Protein AF-A0AAD0NXR5-F1 (afdb_monomer_lite)

Secondary structure (DSSP, 8-state):
---GGG-TTS-HHHHHHHHHHHHHHTGGGGGGSPPPSS-HHHHS-HHHHHHHHHHHHHHHHHHHHHHHTT-----

Foldseek 3Di:
DPVVVPDPPDDLLRVLLVVLLVCLLVVVCNVPDDPDPHDSPVNDDPVSSVVSNVVSVVVSVVVVVCVVVVPDDDD

Organism: NCBI:txid2055

Structure (mmCIF, N/CA/C/O backbone):
data_AF-A0AAD0NXR5-F1
#
_entry.id   AF-A0AAD0NXR5-F1
#
loop_
_atom_site.group_PDB
_atom_site.id
_atom_site.type_symbol
_atom_site.label_atom_id
_atom_site.label_alt_id
_atom_site.label_comp_id
_atom_site.label_asym_id
_atom_site.label_entity_id
_atom_site.label_seq_id
_atom_site.pdbx_PDB_ins_code
_atom_site.Cartn_x
_atom_site.Cartn_y
_atom_site.Cartn_z
_atom_site.occupancy
_atom_site.B_iso_or_equiv
_atom_site.auth_seq_id
_atom_site.auth_comp_id
_atom_site.auth_asym_id
_atom_site.auth_atom_id
_atom_site.pdbx_PDB_model_num
ATOM 1 N N . MET A 1 1 ? -7.478 -8.561 -12.293 1.00 43.88 1 MET A N 1
ATOM 2 C CA . MET A 1 1 ? -7.725 -7.453 -11.346 1.00 43.88 1 MET A CA 1
ATOM 3 C C . MET A 1 1 ? -7.682 -8.052 -9.952 1.00 43.88 1 MET A C 1
ATOM 5 O O . MET A 1 1 ? -8.344 -9.070 -9.776 1.00 43.88 1 MET A O 1
ATOM 9 N N . PRO A 1 2 ? -6.869 -7.541 -9.015 1.00 52.62 2 PRO A N 1
ATOM 10 C CA . PRO A 1 2 ? -6.813 -8.098 -7.670 1.00 52.62 2 PRO A CA 1
ATOM 11 C C . PRO A 1 2 ? -8.069 -7.655 -6.911 1.00 52.62 2 PRO A C 1
ATOM 13 O O . PRO A 1 2 ? -8.071 -6.604 -6.298 1.00 52.62 2 PRO A O 1
ATOM 16 N N . ALA A 1 3 ? -9.154 -8.426 -6.998 1.00 66.19 3 ALA A N 1
ATOM 17 C CA . ALA A 1 3 ? -10.407 -8.162 -6.286 1.00 66.19 3 ALA A CA 1
ATOM 18 C C . ALA A 1 3 ? -10.349 -8.745 -4.863 1.00 66.19 3 ALA A C 1
ATOM 20 O O . ALA A 1 3 ? -11.179 -9.561 -4.465 1.00 66.19 3 ALA A O 1
ATOM 21 N N . TRP A 1 4 ? -9.304 -8.405 -4.107 1.00 67.81 4 TRP A N 1
ATOM 22 C CA . TRP A 1 4 ? -9.092 -8.985 -2.777 1.00 67.81 4 TRP A CA 1
ATOM 23 C C . TRP A 1 4 ? -10.206 -8.575 -1.801 1.00 67.81 4 TRP A C 1
ATOM 25 O O . TRP A 1 4 ? -10.610 -9.394 -0.979 1.00 67.81 4 TRP A O 1
ATOM 35 N N . TRP A 1 5 ? -10.775 -7.374 -1.966 1.00 64.56 5 TRP A N 1
ATOM 36 C CA . TRP A 1 5 ? -11.920 -6.868 -1.196 1.00 64.56 5 TRP A CA 1
ATOM 37 C C . TRP A 1 5 ? -13.233 -7.624 -1.474 1.00 64.56 5 TRP A C 1
ATOM 39 O O . TRP A 1 5 ? -14.152 -7.578 -0.663 1.00 64.56 5 TRP A O 1
ATOM 49 N N . GLU A 1 6 ? -13.336 -8.331 -2.605 1.00 61.06 6 GLU A N 1
ATOM 50 C CA . GLU A 1 6 ? -14.474 -9.208 -2.933 1.00 61.06 6 GLU A CA 1
ATOM 51 C C . GLU A 1 6 ? -14.279 -10.632 -2.405 1.00 61.06 6 GLU A C 1
ATOM 53 O O . GLU A 1 6 ? -15.205 -11.445 -2.414 1.00 61.06 6 GLU A O 1
ATOM 58 N N . SER A 1 7 ? -13.073 -10.954 -1.939 1.00 66.88 7 SER A N 1
ATOM 59 C CA . SER A 1 7 ? -12.747 -12.280 -1.444 1.00 66.88 7 SER A CA 1
ATOM 60 C C . SER A 1 7 ? -12.964 -12.355 0.069 1.00 66.88 7 SER A C 1
ATOM 62 O O . SER A 1 7 ? -12.465 -11.532 0.831 1.00 66.88 7 SER A O 1
ATOM 64 N N . GLN A 1 8 ? -13.680 -13.380 0.531 1.00 70.31 8 GLN A N 1
ATOM 65 C CA . GLN A 1 8 ? -13.923 -13.606 1.963 1.00 70.31 8 GLN A CA 1
ATOM 66 C C . GLN A 1 8 ? -12.713 -14.219 2.698 1.00 70.31 8 GLN A C 1
ATOM 68 O O . GLN A 1 8 ? -12.861 -14.741 3.799 1.00 70.31 8 GLN A O 1
ATOM 73 N N . TYR A 1 9 ? -11.526 -14.205 2.081 1.00 81.75 9 TYR A N 1
ATOM 74 C CA . TYR A 1 9 ? -10.333 -14.888 2.590 1.00 81.75 9 TYR A CA 1
ATOM 75 C C . TYR A 1 9 ? -9.451 -14.022 3.488 1.00 81.75 9 TYR A C 1
ATOM 77 O O . TYR A 1 9 ? -8.554 -14.563 4.125 1.00 81.75 9 TYR A O 1
ATOM 85 N N . PHE A 1 10 ? -9.697 -12.712 3.547 1.00 84.00 10 PHE A N 1
ATOM 86 C CA . PHE A 1 10 ? -8.882 -11.786 4.325 1.00 84.00 10 PHE A CA 1
ATOM 87 C C . PHE A 1 10 ? -9.611 -11.337 5.585 1.00 84.00 10 PHE A C 1
ATOM 89 O O . PHE A 1 10 ? -10.776 -10.936 5.549 1.00 84.00 10 PHE A O 1
ATOM 96 N N . THR A 1 11 ? -8.897 -11.365 6.699 1.00 90.19 11 THR A N 1
ATOM 97 C CA . THR A 1 11 ? -9.306 -10.747 7.959 1.00 90.19 11 THR A CA 1
ATOM 98 C C . THR A 1 11 ? -9.369 -9.225 7.828 1.00 90.19 11 THR A C 1
ATOM 100 O O . THR A 1 11 ? -8.754 -8.639 6.938 1.00 90.19 11 THR A O 1
ATOM 103 N N . SER A 1 12 ? -10.072 -8.554 8.742 1.00 88.75 12 SER A N 1
ATOM 104 C CA . SER A 1 12 ? -10.132 -7.085 8.764 1.00 88.75 12 SER A CA 1
ATOM 105 C C . SER A 1 12 ? -8.743 -6.437 8.857 1.00 88.75 12 SER A C 1
ATOM 107 O O . SER A 1 12 ? -8.518 -5.387 8.263 1.00 88.75 12 SER A O 1
ATOM 109 N N . GLU A 1 13 ? -7.807 -7.083 9.560 1.00 91.81 13 GLU A N 1
ATOM 110 C CA . GLU A 1 13 ? -6.417 -6.631 9.683 1.00 91.81 13 GLU A CA 1
ATOM 111 C C . GLU A 1 13 ? -5.680 -6.707 8.336 1.00 91.81 13 GLU A C 1
ATOM 113 O O . GLU A 1 13 ? -5.071 -5.732 7.896 1.00 91.81 13 GLU A O 1
ATOM 118 N N . GLU A 1 14 ? -5.787 -7.837 7.632 1.00 92.44 14 GLU A N 1
ATOM 119 C CA . GLU A 1 14 ? -5.167 -8.023 6.313 1.00 92.44 14 GLU A CA 1
ATOM 120 C C . GLU A 1 14 ? -5.770 -7.083 5.268 1.00 92.44 14 GLU A C 1
ATOM 122 O O . GLU A 1 14 ? -5.046 -6.491 4.468 1.00 92.44 14 GLU A O 1
ATOM 127 N N . GLN A 1 15 ? -7.088 -6.894 5.301 1.00 91.06 15 GLN A N 1
ATOM 128 C CA . GLN A 1 15 ? -7.767 -5.963 4.409 1.00 91.06 15 GLN A CA 1
ATOM 129 C C . GLN A 1 15 ? -7.330 -4.507 4.654 1.00 91.06 15 GLN A C 1
ATOM 131 O O . GLN A 1 15 ? -7.119 -3.752 3.701 1.00 91.06 15 GLN A O 1
ATOM 136 N N . ALA A 1 16 ? -7.134 -4.106 5.914 1.00 92.62 16 ALA A N 1
ATOM 137 C CA . ALA A 1 16 ? -6.600 -2.789 6.255 1.00 92.62 16 AL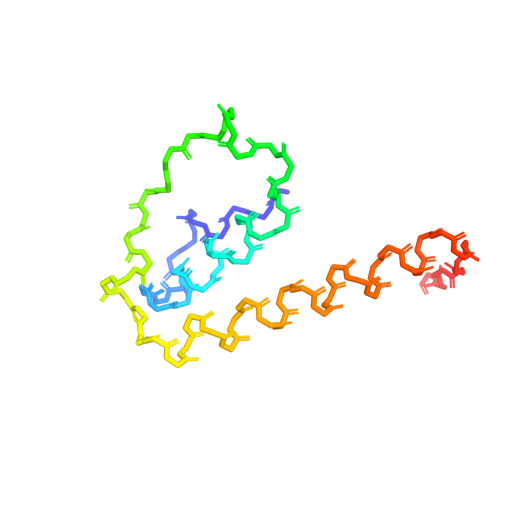A A CA 1
ATOM 138 C C . ALA A 1 16 ? -5.144 -2.620 5.795 1.00 92.62 16 ALA A C 1
ATOM 140 O O . ALA A 1 16 ? -4.790 -1.579 5.239 1.00 92.62 16 ALA A O 1
ATOM 141 N N . ALA A 1 17 ? -4.311 -3.653 5.951 1.00 94.44 17 ALA A N 1
ATOM 142 C CA . ALA A 1 17 ? -2.934 -3.638 5.462 1.00 94.44 17 ALA A CA 1
ATOM 143 C C . ALA A 1 17 ? -2.865 -3.514 3.928 1.00 94.44 17 ALA A C 1
ATOM 145 O O . ALA A 1 17 ? -2.072 -2.728 3.409 1.00 94.44 17 ALA A O 1
ATOM 146 N N . LEU A 1 18 ? -3.720 -4.238 3.198 1.00 92.50 18 LEU A N 1
ATOM 147 C CA . LEU A 1 18 ? -3.820 -4.145 1.737 1.00 92.50 18 LEU A CA 1
ATOM 148 C C . LEU A 1 18 ? -4.317 -2.766 1.286 1.00 92.50 18 LEU A C 1
ATOM 150 O O . LEU A 1 18 ? -3.734 -2.178 0.377 1.00 92.50 18 LEU A O 1
ATOM 154 N N . THR A 1 19 ? -5.325 -2.218 1.971 1.00 91.75 19 THR A N 1
ATOM 155 C CA . THR A 1 19 ? -5.825 -0.853 1.735 1.00 91.75 19 THR A CA 1
ATOM 156 C C . THR A 1 19 ? -4.703 0.174 1.871 1.00 91.75 19 THR A C 1
ATOM 158 O O . THR A 1 19 ? -4.485 0.986 0.971 1.00 91.75 19 THR A O 1
ATOM 161 N N . LEU A 1 20 ? -3.945 0.116 2.969 1.00 93.44 20 LEU A N 1
ATOM 162 C CA . LEU A 1 20 ? -2.828 1.024 3.214 1.00 93.44 20 LEU A CA 1
ATOM 163 C C . LEU A 1 20 ? -1.725 0.869 2.155 1.00 93.44 20 LEU A C 1
ATOM 165 O O . LEU A 1 20 ? -1.195 1.861 1.651 1.00 93.44 20 LEU A O 1
ATOM 169 N N . ALA A 1 21 ? -1.396 -0.365 1.766 1.00 94.12 21 ALA A N 1
ATOM 170 C CA . ALA A 1 21 ? -0.415 -0.620 0.716 1.00 94.12 21 ALA A CA 1
ATOM 171 C C . ALA A 1 21 ? -0.855 -0.051 -0.648 1.00 94.12 21 ALA A C 1
ATOM 173 O O . ALA A 1 21 ? -0.028 0.516 -1.373 1.00 94.12 21 ALA A O 1
ATOM 174 N N . GLU A 1 22 ? -2.141 -0.151 -0.999 1.00 91.44 22 GLU A N 1
ATOM 175 C CA . GLU A 1 22 ? -2.699 0.459 -2.211 1.00 91.44 22 GLU A CA 1
ATOM 176 C C . GLU A 1 22 ? -2.633 1.989 -2.172 1.00 91.44 22 GLU A C 1
ATOM 178 O O . GLU A 1 22 ? -2.201 2.597 -3.155 1.00 91.44 22 GLU A O 1
ATOM 183 N N . GLN A 1 23 ? -2.982 2.607 -1.039 1.00 91.31 23 GLN A N 1
ATOM 184 C CA . GLN A 1 23 ? -2.879 4.058 -0.848 1.00 91.31 23 GLN A CA 1
ATOM 185 C C . GLN A 1 23 ? -1.445 4.553 -1.043 1.00 91.31 23 GLN A C 1
ATOM 187 O O . GLN A 1 23 ? -1.206 5.456 -1.842 1.00 91.31 23 GLN A O 1
ATOM 192 N N . VAL A 1 24 ? -0.471 3.913 -0.390 1.00 93.25 24 VAL A N 1
ATOM 193 C CA . VAL A 1 24 ? 0.953 4.266 -0.524 1.00 93.25 24 VAL A CA 1
ATOM 194 C C . VAL A 1 24 ? 1.440 4.084 -1.965 1.00 93.25 24 VAL A C 1
ATOM 196 O O . VAL A 1 24 ? 2.218 4.890 -2.477 1.00 93.25 24 VAL A O 1
ATOM 199 N N . THR A 1 25 ? 0.969 3.045 -2.655 1.00 93.25 25 THR A N 1
ATOM 200 C CA . THR A 1 25 ? 1.315 2.793 -4.062 1.00 93.25 25 THR A CA 1
ATOM 201 C C . THR A 1 25 ? 0.775 3.887 -4.987 1.00 93.25 25 THR A C 1
ATOM 203 O O . THR A 1 25 ? 1.462 4.294 -5.927 1.00 93.25 25 THR A O 1
ATOM 206 N N . ARG A 1 26 ? -0.431 4.391 -4.701 1.00 90.69 26 ARG A N 1
ATOM 207 C CA . ARG A 1 26 ? -1.160 5.401 -5.483 1.00 90.69 26 ARG A CA 1
ATOM 208 C C . ARG A 1 26 ? -1.085 6.806 -4.888 1.00 90.69 26 ARG A C 1
ATOM 210 O O . ARG A 1 26 ? -1.917 7.644 -5.209 1.00 90.69 26 ARG A O 1
ATOM 217 N N . ILE A 1 27 ? -0.077 7.093 -4.070 1.00 89.50 27 ILE A N 1
ATOM 218 C CA . ILE A 1 27 ? 0.029 8.362 -3.332 1.00 89.50 27 ILE A CA 1
ATOM 219 C C . ILE A 1 27 ? 0.013 9.615 -4.232 1.00 89.50 27 ILE A C 1
ATOM 221 O O . ILE A 1 27 ? -0.382 10.689 -3.799 1.00 89.50 27 ILE A O 1
ATOM 225 N N . GLY A 1 28 ? 0.387 9.496 -5.511 1.00 87.94 28 GLY A N 1
ATOM 226 C CA . GLY A 1 28 ? 0.271 10.595 -6.482 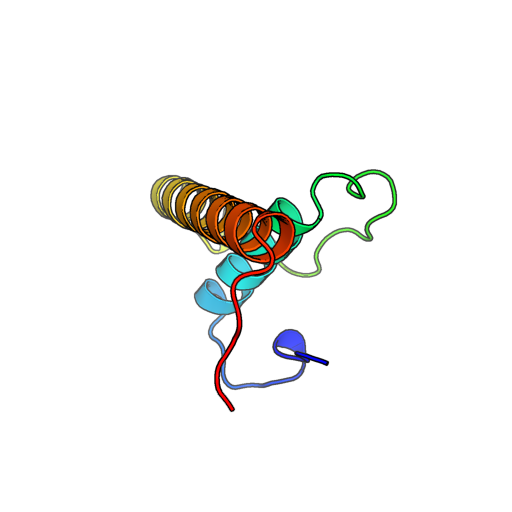1.00 87.94 28 GLY A CA 1
ATOM 227 C C . GLY A 1 28 ? -1.171 10.948 -6.880 1.00 87.94 28 GLY A C 1
ATOM 228 O O . GLY A 1 28 ? -1.433 12.081 -7.283 1.00 87.94 28 GLY A O 1
ATOM 229 N N . ASP A 1 29 ? -2.103 10.010 -6.719 1.00 87.62 29 ASP A N 1
ATOM 230 C CA . ASP A 1 29 ? -3.512 10.121 -7.110 1.00 87.62 29 ASP A CA 1
ATOM 231 C C . ASP A 1 29 ? -4.426 10.432 -5.908 1.00 87.62 29 ASP A C 1
ATOM 233 O O . ASP A 1 29 ? -5.648 10.410 -6.032 1.00 87.62 29 ASP A O 1
ATOM 237 N N . GLU A 1 30 ? -3.864 10.727 -4.731 1.00 76.00 30 GLU A N 1
ATOM 238 C CA . GLU A 1 30 ? -4.610 10.847 -3.466 1.00 76.00 30 GLU A CA 1
ATOM 239 C C . GLU A 1 30 ? -5.789 11.835 -3.548 1.00 76.00 30 GLU A C 1
ATOM 241 O O . GLU A 1 30 ? -6.874 11.573 -3.039 1.00 76.00 30 GLU A O 1
ATOM 246 N N . HIS A 1 31 ? -5.620 12.928 -4.291 1.00 71.25 31 HIS A N 1
ATOM 247 C CA . HIS A 1 31 ? -6.628 13.972 -4.501 1.00 71.25 31 HIS A CA 1
ATOM 248 C C . HIS A 1 31 ? -7.868 13.512 -5.291 1.00 71.25 31 HIS A C 1
ATOM 250 O O . HIS A 1 31 ? -8.877 14.217 -5.309 1.00 71.25 31 HIS A O 1
ATOM 256 N N . THR A 1 32 ? -7.785 12.386 -6.005 1.00 74.25 32 THR A N 1
ATOM 257 C CA . THR A 1 32 ? -8.859 11.854 -6.861 1.00 74.25 32 THR A CA 1
ATOM 258 C C . THR A 1 32 ? -9.363 10.489 -6.401 1.00 74.25 32 THR A C 1
ATOM 260 O O . THR A 1 32 ? -10.358 9.990 -6.934 1.00 74.25 32 THR A O 1
ATOM 263 N N . ALA A 1 33 ? -8.709 9.887 -5.406 1.00 72.25 33 ALA A N 1
ATOM 264 C CA . ALA A 1 33 ? -9.093 8.600 -4.861 1.00 72.25 33 ALA A CA 1
ATOM 265 C C . ALA A 1 33 ? -10.379 8.712 -4.028 1.00 72.25 33 ALA A C 1
ATOM 267 O O . ALA A 1 33 ? -10.558 9.630 -3.227 1.00 72.25 33 ALA A O 1
ATOM 268 N N . ALA A 1 34 ? -11.281 7.743 -4.198 1.00 69.81 34 ALA A N 1
ATOM 269 C CA . ALA A 1 34 ? -12.397 7.579 -3.277 1.00 69.81 34 ALA A CA 1
ATOM 270 C C . ALA A 1 34 ? -11.859 7.209 -1.881 1.00 69.81 34 ALA A C 1
ATOM 272 O O . ALA A 1 34 ? -10.871 6.471 -1.794 1.00 69.81 34 ALA A O 1
ATOM 273 N N . PRO A 1 35 ? -12.493 7.688 -0.795 1.00 70.25 35 PRO A N 1
ATOM 274 C CA . PRO A 1 35 ? -12.088 7.309 0.549 1.00 70.25 35 PRO A CA 1
ATOM 275 C C . PRO A 1 35 ? -12.156 5.781 0.711 1.00 70.25 35 PRO A C 1
ATOM 277 O O . PRO A 1 35 ? -13.075 5.150 0.176 1.00 70.25 35 PRO A O 1
ATOM 280 N N . PRO A 1 36 ? -11.188 5.173 1.419 1.00 73.94 36 PRO A N 1
ATOM 281 C CA . PRO A 1 36 ? -11.161 3.732 1.616 1.00 73.94 36 PRO A CA 1
ATOM 282 C C . PRO A 1 36 ? -12.420 3.265 2.351 1.00 73.94 36 PRO A C 1
ATOM 284 O O . PRO A 1 36 ? -12.900 3.921 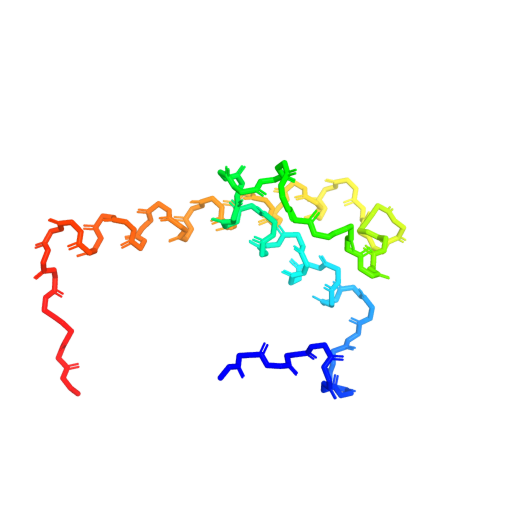3.274 1.00 73.94 36 PRO A O 1
ATOM 287 N N . ALA A 1 37 ? -12.937 2.097 1.969 1.00 71.38 37 ALA A N 1
ATOM 288 C CA . ALA A 1 37 ? -14.073 1.477 2.654 1.00 71.38 37 ALA A CA 1
ATOM 289 C C . ALA A 1 37 ? -13.707 0.942 4.054 1.00 71.38 37 ALA A C 1
ATOM 291 O O . ALA A 1 37 ? -14.595 0.631 4.845 1.00 71.38 37 ALA A O 1
ATOM 292 N N . ILE A 1 38 ? -12.408 0.817 4.343 1.00 81.81 38 ILE A N 1
ATOM 293 C CA . ILE A 1 38 ? -11.865 0.248 5.574 1.00 81.81 38 ILE A CA 1
ATOM 294 C C . ILE A 1 38 ? -11.129 1.336 6.342 1.00 81.81 38 ILE A C 1
ATOM 296 O O . ILE A 1 38 ? -10.253 2.011 5.800 1.00 81.81 38 ILE A O 1
ATOM 300 N N . ASP A 1 39 ? -11.477 1.466 7.618 1.00 84.75 39 ASP A N 1
ATOM 301 C CA . ASP A 1 39 ? -10.789 2.339 8.559 1.00 84.75 39 ASP A CA 1
ATOM 302 C C . ASP A 1 39 ? -9.491 1.664 9.032 1.00 84.75 39 ASP A C 1
ATOM 304 O O . ASP A 1 39 ? -9.491 0.779 9.893 1.00 84.75 39 ASP A O 1
ATOM 308 N N . VAL A 1 40 ? -8.378 2.057 8.409 1.00 88.50 40 VAL A N 1
ATOM 309 C CA . VAL A 1 40 ? -7.043 1.503 8.670 1.00 88.50 40 VAL A CA 1
ATOM 310 C C . VAL A 1 40 ? -6.611 1.743 10.119 1.00 88.50 40 VAL A C 1
ATOM 312 O O . VAL A 1 40 ? -6.003 0.861 10.723 1.00 88.50 40 VAL A O 1
ATOM 315 N N . GLU A 1 41 ? -6.948 2.900 10.694 1.00 86.44 41 GLU A N 1
ATOM 316 C CA . GLU A 1 41 ? -6.534 3.277 12.052 1.00 86.44 41 GLU A CA 1
ATOM 317 C C . GLU A 1 41 ? -7.291 2.502 13.134 1.00 86.44 41 GLU A C 1
ATOM 319 O O . GLU A 1 41 ? -6.782 2.330 14.241 1.00 86.44 41 GLU A O 1
ATOM 324 N N . GLN A 1 42 ? -8.483 1.986 12.822 1.00 90.44 42 GLN A N 1
ATOM 325 C CA . GLN A 1 42 ? -9.211 1.099 13.732 1.00 90.44 42 GLN A CA 1
ATOM 326 C C . GLN A 1 42 ? -8.766 -0.361 13.662 1.00 90.44 42 GLN A C 1
ATOM 328 O O . GLN A 1 42 ? -8.926 -1.094 14.639 1.00 90.44 42 GLN A O 1
ATOM 333 N N . ALA A 1 43 ? -8.229 -0.798 12.524 1.00 93.50 43 ALA A N 1
ATOM 334 C CA . ALA A 1 43 ? -7.836 -2.187 12.311 1.00 93.50 43 ALA A CA 1
ATOM 335 C C . ALA A 1 43 ? -6.355 -2.462 12.619 1.00 93.50 43 ALA A C 1
ATOM 337 O O . ALA A 1 43 ? -6.007 -3.604 12.914 1.00 93.50 43 ALA A O 1
ATOM 338 N N . LEU A 1 44 ? -5.486 -1.447 12.557 1.00 95.06 44 LEU A N 1
ATOM 339 C CA . LEU A 1 44 ? -4.043 -1.587 12.752 1.00 95.06 44 LEU A CA 1
ATOM 340 C C . LEU A 1 44 ? -3.534 -0.713 13.899 1.00 95.06 44 LEU A C 1
ATOM 342 O O . LEU A 1 44 ? -3.889 0.453 14.036 1.00 95.06 44 LEU A O 1
ATOM 346 N N . SER A 1 45 ? -2.604 -1.256 14.684 1.00 97.06 45 SER A N 1
ATOM 347 C CA . SER A 1 45 ? -1.812 -0.458 15.622 1.00 97.06 45 SER A CA 1
ATOM 348 C C . SER A 1 45 ? -0.890 0.524 14.881 1.00 97.06 45 SER A C 1
ATOM 350 O O . SER A 1 45 ? -0.483 0.261 13.743 1.00 97.06 45 SER A O 1
ATOM 352 N N . PRO A 1 46 ? -0.440 1.610 15.537 1.00 96.19 46 PRO A N 1
ATOM 353 C CA . PRO A 1 46 ? 0.516 2.546 14.942 1.00 96.19 46 PRO A CA 1
ATOM 354 C C . PRO A 1 46 ? 1.801 1.871 14.436 1.00 96.19 46 PRO A C 1
ATOM 356 O O . PRO A 1 46 ? 2.352 2.256 13.405 1.00 96.19 46 PRO A O 1
ATOM 359 N N . GLN A 1 47 ? 2.278 0.835 15.134 1.00 97.50 47 GLN A N 1
ATOM 360 C CA . GLN A 1 47 ? 3.458 0.070 14.730 1.00 97.50 47 GLN A CA 1
ATOM 361 C C . GLN A 1 47 ? 3.203 -0.748 13.459 1.00 97.50 47 GLN A C 1
ATOM 363 O O . GLN A 1 47 ? 4.075 -0.806 12.593 1.00 97.50 47 GLN A O 1
ATOM 368 N N . GLN A 1 48 ? 2.018 -1.348 13.322 1.00 97.19 48 GLN A N 1
ATOM 369 C CA . GLN A 1 48 ? 1.631 -2.075 12.109 1.00 97.19 48 GLN A CA 1
ATOM 370 C C . GLN A 1 48 ? 1.470 -1.121 10.922 1.00 97.19 48 GLN A C 1
ATOM 372 O O . GLN A 1 48 ? 2.003 -1.407 9.852 1.00 97.19 48 GLN A O 1
ATOM 377 N N . VAL A 1 49 ? 0.835 0.041 11.114 1.00 96.19 49 VAL A N 1
ATOM 378 C CA . VAL A 1 49 ? 0.727 1.084 10.076 1.00 96.19 49 VAL A CA 1
ATOM 379 C C . VAL A 1 49 ? 2.112 1.509 9.588 1.00 96.19 49 VAL A C 1
ATOM 381 O O . VAL A 1 49 ? 2.366 1.541 8.380 1.00 96.19 49 VAL A O 1
ATOM 384 N N . ALA A 1 50 ? 3.041 1.772 10.512 1.00 97.06 50 ALA A N 1
ATOM 385 C CA . ALA A 1 50 ? 4.417 2.100 10.159 1.00 97.06 50 ALA A CA 1
ATOM 386 C C . ALA A 1 50 ? 5.084 0.960 9.370 1.00 97.06 50 ALA A C 1
ATOM 388 O O . ALA A 1 50 ? 5.656 1.204 8.308 1.00 97.06 50 ALA A O 1
ATOM 389 N N . ALA A 1 51 ? 4.981 -0.284 9.845 1.00 97.88 51 ALA A N 1
ATOM 390 C CA . ALA A 1 51 ? 5.595 -1.440 9.195 1.00 97.88 51 ALA A CA 1
ATOM 391 C C . ALA A 1 51 ? 5.067 -1.667 7.768 1.00 97.88 51 ALA A C 1
ATOM 393 O O . ALA A 1 51 ? 5.859 -1.819 6.836 1.00 97.88 51 ALA A O 1
ATOM 394 N N . VAL A 1 52 ? 3.744 -1.637 7.579 1.00 97.00 52 VAL A N 1
ATOM 395 C CA . VAL A 1 52 ? 3.103 -1.798 6.264 1.00 97.00 52 VAL A CA 1
ATOM 396 C C . VAL A 1 52 ? 3.511 -0.668 5.322 1.00 97.00 52 VAL A C 1
ATOM 398 O O . VAL A 1 52 ? 3.875 -0.933 4.178 1.00 97.00 52 VAL A O 1
ATOM 401 N N . THR A 1 53 ? 3.541 0.578 5.804 1.00 96.44 53 THR A N 1
ATOM 402 C CA . THR A 1 53 ? 3.984 1.733 5.007 1.00 96.44 53 THR A CA 1
ATOM 403 C C . THR A 1 53 ? 5.427 1.564 4.536 1.00 96.44 53 THR A C 1
ATOM 405 O O . THR A 1 53 ? 5.716 1.734 3.352 1.00 96.44 53 THR A O 1
ATOM 408 N N . TRP A 1 54 ? 6.337 1.173 5.434 1.00 98.19 54 TRP A N 1
ATOM 409 C CA . TRP A 1 54 ? 7.740 0.923 5.094 1.00 98.19 54 TRP A CA 1
ATOM 410 C C . TRP A 1 54 ? 7.897 -0.179 4.045 1.00 98.19 54 TRP A C 1
ATOM 412 O O . TRP A 1 54 ? 8.639 -0.003 3.077 1.00 98.19 54 TRP A O 1
ATOM 422 N N . LEU A 1 55 ? 7.177 -1.293 4.202 1.00 98.19 55 LEU A N 1
ATOM 423 C CA . LEU A 1 55 ? 7.188 -2.392 3.236 1.00 98.19 55 LEU A CA 1
ATOM 424 C C . LEU A 1 55 ? 6.644 -1.952 1.874 1.00 98.19 55 LEU A C 1
ATOM 426 O O . LEU A 1 55 ? 7.276 -2.225 0.851 1.00 98.19 55 LEU A O 1
ATOM 430 N N . ALA A 1 56 ? 5.522 -1.230 1.856 1.00 97.19 56 ALA A N 1
ATOM 431 C CA . ALA A 1 56 ? 4.910 -0.713 0.638 1.00 97.19 56 ALA A CA 1
ATOM 432 C C . ALA A 1 56 ? 5.844 0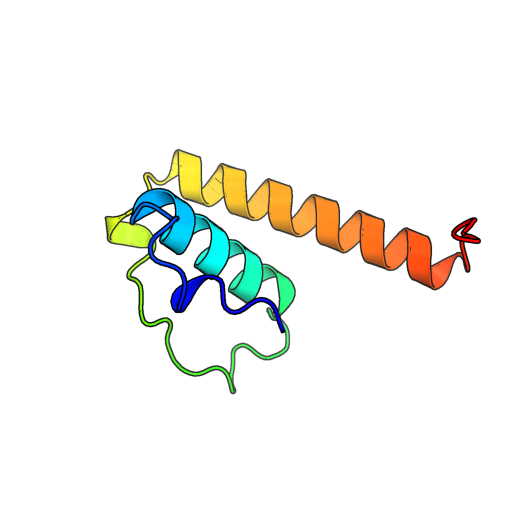.262 -0.093 1.00 97.19 56 ALA A C 1
ATOM 434 O O . ALA A 1 56 ? 6.016 0.160 -1.308 1.00 97.19 56 ALA A O 1
ATOM 435 N N . VAL A 1 57 ? 6.508 1.174 0.623 1.00 97.50 57 VAL A N 1
ATOM 436 C CA . VAL A 1 57 ? 7.508 2.078 0.035 1.00 97.50 57 VAL A CA 1
ATOM 437 C C . VAL A 1 57 ? 8.687 1.291 -0.536 1.00 97.50 57 VAL A C 1
ATOM 439 O O . VAL A 1 57 ? 9.084 1.534 -1.678 1.00 97.50 57 VAL A O 1
ATOM 442 N N . ALA A 1 58 ? 9.222 0.326 0.218 1.00 98.31 58 ALA A N 1
ATOM 443 C CA . ALA A 1 58 ? 10.371 -0.468 -0.203 1.00 98.31 58 ALA A CA 1
ATOM 444 C C . ALA A 1 58 ? 10.080 -1.257 -1.488 1.00 98.31 58 ALA A C 1
ATOM 446 O O . ALA A 1 58 ? 10.843 -1.154 -2.451 1.00 98.31 58 ALA A O 1
ATOM 447 N N . ILE A 1 59 ? 8.965 -1.995 -1.544 1.00 97.31 59 ILE A N 1
ATOM 448 C CA . ILE A 1 59 ? 8.619 -2.784 -2.734 1.00 97.31 59 ILE A CA 1
ATOM 449 C C . ILE A 1 59 ? 8.321 -1.889 -3.939 1.00 97.31 59 ILE A C 1
ATOM 451 O O . ILE A 1 59 ? 8.771 -2.178 -5.044 1.00 97.31 59 ILE A O 1
ATOM 455 N N . ASN A 1 60 ? 7.653 -0.748 -3.737 1.00 96.50 60 ASN A N 1
ATOM 456 C CA . ASN A 1 60 ? 7.420 0.218 -4.807 1.00 96.50 60 ASN A CA 1
ATOM 457 C C . ASN A 1 60 ? 8.727 0.836 -5.332 1.00 96.50 60 ASN A C 1
ATOM 459 O O . ASN A 1 60 ? 8.852 1.091 -6.530 1.00 96.50 60 ASN A O 1
ATOM 463 N N . GLY A 1 61 ? 9.712 1.069 -4.461 1.00 96.62 61 GLY A N 1
ATOM 464 C CA . GLY A 1 61 ? 11.056 1.493 -4.852 1.00 96.62 61 GLY A CA 1
ATOM 465 C C . GLY A 1 61 ? 11.755 0.446 -5.720 1.00 96.62 61 GLY A C 1
ATOM 466 O O . GLY A 1 61 ? 12.195 0.759 -6.827 1.00 96.62 61 GLY A O 1
ATOM 467 N N . TRP A 1 62 ? 11.782 -0.808 -5.263 1.00 96.38 62 TRP A N 1
ATOM 468 C CA . TRP A 1 62 ? 12.366 -1.920 -6.017 1.00 96.38 62 TRP A CA 1
ATOM 469 C C . TRP A 1 62 ? 11.693 -2.133 -7.374 1.00 96.38 62 TRP A C 1
ATOM 471 O O . TRP A 1 62 ? 12.389 -2.258 -8.381 1.00 96.38 62 TRP A O 1
ATOM 481 N N . ASN A 1 63 ? 10.360 -2.082 -7.429 1.00 94.50 63 ASN A N 1
ATOM 482 C CA . ASN A 1 63 ? 9.604 -2.211 -8.675 1.00 94.50 63 ASN A CA 1
ATOM 483 C C . ASN A 1 63 ? 9.991 -1.124 -9.689 1.00 94.50 63 ASN A C 1
ATOM 485 O O . ASN A 1 63 ? 10.224 -1.425 -10.859 1.00 94.50 63 ASN A O 1
ATOM 489 N N . ARG A 1 64 ? 10.122 0.136 -9.250 1.00 94.50 64 ARG A N 1
ATOM 490 C CA . ARG A 1 64 ? 10.539 1.245 -10.128 1.00 94.50 64 ARG A CA 1
ATOM 491 C C . ARG A 1 64 ? 11.962 1.063 -10.646 1.00 94.50 64 ARG A C 1
ATOM 493 O O . ARG A 1 64 ? 12.197 1.303 -11.826 1.00 94.50 64 ARG A O 1
ATOM 500 N N . ILE A 1 65 ? 12.887 0.608 -9.800 1.00 95.19 65 ILE A N 1
ATOM 501 C CA . ILE A 1 65 ? 14.271 0.315 -10.203 1.00 95.19 65 ILE A CA 1
ATOM 502 C C . ILE A 1 65 ? 14.304 -0.809 -11.246 1.00 95.19 65 ILE A C 1
ATOM 504 O O . ILE A 1 65 ? 14.955 -0.666 -12.281 1.00 95.19 65 ILE A O 1
ATOM 508 N N . ALA A 1 66 ? 13.585 -1.909 -11.011 1.00 92.62 66 ALA A N 1
ATOM 509 C CA . ALA A 1 66 ? 13.538 -3.043 -11.933 1.00 92.62 66 ALA A CA 1
ATOM 510 C C . ALA A 1 66 ? 12.972 -2.644 -13.308 1.00 92.62 66 ALA A C 1
ATOM 512 O O . ALA A 1 66 ? 13.565 -2.960 -14.339 1.00 92.62 66 ALA A O 1
ATOM 513 N N . ILE A 1 67 ? 11.873 -1.883 -13.326 1.00 90.94 67 ILE A N 1
ATOM 514 C CA . ILE A 1 67 ? 11.264 -1.377 -14.564 1.00 90.94 67 ILE A CA 1
ATOM 515 C C . ILE A 1 67 ? 12.213 -0.412 -15.288 1.00 90.94 67 ILE A C 1
ATOM 517 O O . ILE A 1 67 ? 12.456 -0.575 -16.481 1.00 90.94 67 ILE A O 1
ATOM 521 N N . ALA A 1 68 ? 12.782 0.569 -14.579 1.00 93.06 68 ALA A N 1
ATOM 522 C CA . ALA A 1 68 ? 13.662 1.579 -15.173 1.00 93.06 68 ALA A CA 1
ATOM 523 C C . ALA A 1 68 ? 14.985 0.998 -15.702 1.00 93.06 68 ALA A C 1
ATOM 525 O O . ALA A 1 68 ? 15.568 1.539 -16.637 1.00 93.06 68 ALA A O 1
ATOM 526 N N . SER A 1 69 ? 15.457 -0.106 -15.119 1.00 93.06 69 SER A N 1
ATOM 527 C CA . SER A 1 69 ? 16.658 -0.822 -15.568 1.00 93.06 69 SER A CA 1
ATOM 528 C C . SER A 1 69 ? 16.398 -1.818 -16.702 1.00 93.06 69 SER A C 1
ATOM 530 O O . SER A 1 69 ? 17.338 -2.474 -17.146 1.00 93.06 69 SER A O 1
ATOM 532 N N . HIS A 1 70 ? 15.152 -1.930 -17.186 1.00 88.06 70 HIS A N 1
ATOM 533 C CA . HIS A 1 70 ? 14.735 -2.932 -18.171 1.00 88.06 70 HIS A CA 1
ATOM 534 C C . HIS A 1 70 ? 15.131 -4.359 -17.767 1.00 88.06 70 HIS A C 1
ATOM 536 O O . HIS A 1 70 ? 15.550 -5.153 -18.611 1.00 88.06 70 HIS A O 1
ATOM 5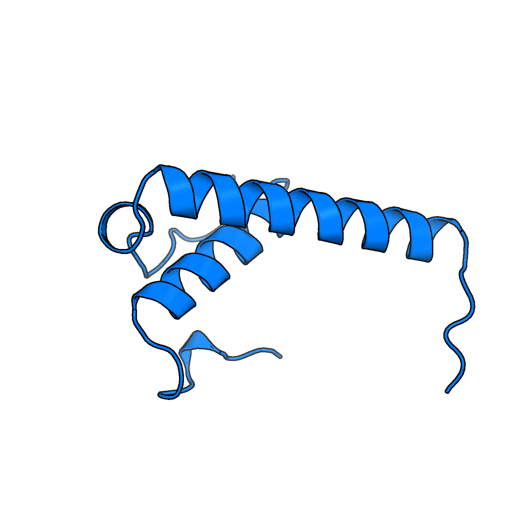42 N N . TYR A 1 71 ? 15.023 -4.681 -16.472 1.00 80.75 71 TYR A N 1
ATOM 543 C CA . TYR A 1 71 ? 15.402 -5.998 -15.975 1.00 80.75 71 TYR A CA 1
ATOM 544 C C . TYR A 1 71 ? 14.592 -7.086 -16.705 1.00 80.75 71 TYR A C 1
ATOM 546 O O . TYR A 1 71 ? 13.358 -7.067 -16.644 1.00 80.75 71 TYR A O 1
ATOM 554 N N . PRO A 1 72 ? 15.247 -8.021 -17.420 1.00 74.06 72 PRO A N 1
ATOM 555 C CA . PRO A 1 72 ? 14.544 -9.043 -18.174 1.00 74.06 72 PRO A CA 1
ATOM 556 C C . PRO A 1 72 ? 13.933 -10.051 -17.204 1.00 74.06 72 PRO A C 1
ATOM 558 O O . PRO A 1 72 ? 14.639 -10.771 -16.499 1.00 74.06 72 PRO A O 1
ATOM 561 N N . VAL A 1 73 ? 12.606 -10.111 -17.178 1.00 70.12 73 VAL A N 1
ATOM 562 C CA . VAL A 1 73 ? 11.880 -11.168 -16.475 1.00 70.12 73 VAL A CA 1
ATOM 563 C C . VAL A 1 73 ? 11.900 -12.395 -17.383 1.00 70.12 73 VAL A C 1
ATOM 565 O O . VAL A 1 73 ? 11.300 -12.379 -18.458 1.00 70.12 73 VAL A O 1
ATOM 568 N N . ALA A 1 74 ? 12.665 -13.419 -17.000 1.00 64.88 74 ALA A N 1
ATOM 569 C CA . ALA A 1 74 ? 12.628 -14.703 -17.693 1.00 64.88 74 ALA A CA 1
ATOM 570 C C . ALA A 1 74 ? 11.223 -15.330 -17.534 1.00 64.88 74 ALA A C 1
ATOM 572 O O . ALA A 1 74 ? 10.626 -15.159 -16.467 1.00 64.88 74 ALA A O 1
ATOM 573 N N . PRO 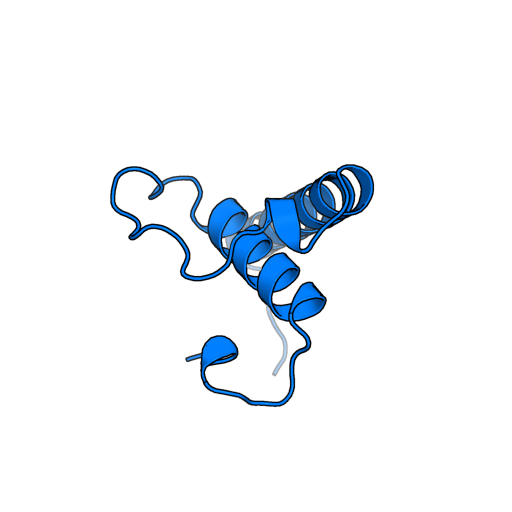A 1 75 ? 10.686 -15.983 -18.582 1.00 59.41 75 PRO A N 1
ATOM 574 C CA . PRO A 1 75 ? 9.361 -16.606 -18.558 1.00 59.41 75 PRO A CA 1
ATOM 575 C C . PRO A 1 75 ? 9.258 -17.783 -17.582 1.00 59.41 75 PRO A C 1
ATOM 577 O O . PRO A 1 75 ? 10.302 -18.412 -17.287 1.00 59.41 75 PRO A O 1
#

InterPro domains:
  IPR029032 AhpD-like [G3DSA:1.20.1290.10] (1-74)
  IPR029032 AhpD-like [SSF69118] (2-73)

pLDDT: mean 85.82, std 12.59, range [43.88, 98.31]

Radius of gyration: 14.23 Å; chains: 1; bounding box: 31×31×34 Å

Sequence (75 aa):
MPAWWESQYFTSEEQAALTLAEQVTRIGDEHTAAPPAIDVEQALSPQQVAAVTWLAVAINGWNRIAIASHYPVAP